Protein AF-V4A3X7-F1 (afdb_monomer_lite)

Foldseek 3Di:
DDPLVVVLVVLVVVCVVVVHDSCVVPPLNVLSVVLVVLVPDPDPDPVVSVVVNVVSVVPCPDDDPVRVVVPPPVVVVVVPD

Radius of gyration: 14.02 Å; chains: 1; bounding box: 29×27×39 Å

Organism: Lottia gigantea (NCBI:txid225164)

Sequence (81 aa):
MSCFRLLCEEADIRCGADEMAVTQLLPNYNVYSELAATSTVLPTGRAALQKRIMALLRKIEVSTSGNSQVSNKSLFMNLYQ

Structure (mmCIF, N/CA/C/O backbone):
data_AF-V4A3X7-F1
#
_entry.id   AF-V4A3X7-F1
#
loop_
_atom_site.group_PDB
_atom_site.id
_atom_site.type_symbol
_atom_site.label_atom_id
_atom_site.label_alt_id
_atom_site.label_comp_id
_atom_site.label_asym_id
_atom_site.label_entity_id
_atom_site.label_seq_id
_atom_site.pdbx_PDB_ins_code
_atom_site.Cartn_x
_atom_site.Cartn_y
_atom_site.Cartn_z
_atom_site.occupancy
_atom_site.B_iso_or_equiv
_atom_site.auth_seq_id
_atom_site.auth_comp_id
_atom_site.auth_asym_id
_atom_site.auth_atom_id
_atom_site.pdbx_PDB_model_num
ATOM 1 N N . MET A 1 1 ? -11.819 3.728 -3.673 1.00 60.09 1 MET A N 1
ATOM 2 C CA . MET A 1 1 ? -10.418 3.639 -4.141 1.00 60.09 1 MET A CA 1
ATOM 3 C C . MET A 1 1 ? -9.632 4.782 -3.525 1.00 60.09 1 MET A C 1
ATOM 5 O O . MET A 1 1 ? -10.103 5.908 -3.602 1.00 60.09 1 MET A O 1
ATOM 9 N N . SER A 1 2 ? -8.519 4.502 -2.841 1.00 80.94 2 SER A N 1
ATOM 10 C CA . SER A 1 2 ? -7.669 5.526 -2.209 1.00 80.94 2 SER A CA 1
ATOM 11 C C . SER A 1 2 ? -6.533 5.947 -3.148 1.00 80.94 2 SER A C 1
ATOM 13 O O . SER A 1 2 ? -6.083 5.146 -3.964 1.00 80.94 2 SER A O 1
ATOM 15 N N . CYS A 1 3 ? -6.036 7.182 -3.028 1.00 83.25 3 CYS A N 1
ATOM 16 C CA . CYS A 1 3 ? -4.910 7.677 -3.835 1.00 83.25 3 CYS A CA 1
ATOM 17 C C . CYS A 1 3 ? -3.634 6.831 -3.669 1.00 83.25 3 CYS A C 1
ATOM 19 O O . CYS A 1 3 ? -2.898 6.632 -4.628 1.00 83.25 3 CYS A O 1
ATOM 21 N N . PHE A 1 4 ? -3.414 6.263 -2.479 1.00 86.69 4 PHE A N 1
ATOM 22 C CA . PHE A 1 4 ? -2.309 5.338 -2.224 1.00 86.69 4 PHE A CA 1
ATOM 23 C C . PHE A 1 4 ? -2.431 4.026 -3.009 1.00 86.69 4 PHE A C 1
ATOM 25 O O . PHE A 1 4 ? -1.413 3.468 -3.399 1.00 86.69 4 PHE A O 1
ATOM 32 N N . ARG A 1 5 ? -3.656 3.543 -3.274 1.00 88.50 5 ARG A N 1
ATOM 33 C CA . ARG A 1 5 ? -3.865 2.358 -4.120 1.00 88.50 5 ARG A CA 1
ATOM 34 C C . ARG A 1 5 ? -3.444 2.647 -5.560 1.00 88.50 5 ARG A C 1
ATOM 36 O O . ARG A 1 5 ? -2.664 1.880 -6.103 1.00 88.50 5 ARG A O 1
ATOM 43 N N . LEU A 1 6 ? -3.904 3.770 -6.116 1.00 88.62 6 LEU A N 1
ATOM 44 C CA . LEU A 1 6 ? -3.563 4.188 -7.481 1.00 88.62 6 LEU A CA 1
ATOM 45 C C . LEU A 1 6 ? -2.046 4.353 -7.655 1.00 88.62 6 LEU A C 1
ATOM 47 O O . LEU A 1 6 ? -1.486 3.940 -8.660 1.00 88.62 6 LEU A O 1
ATOM 51 N N . LEU A 1 7 ? -1.366 4.905 -6.646 1.00 87.88 7 LEU A N 1
ATOM 52 C CA . LEU A 1 7 ? 0.092 5.028 -6.651 1.00 87.88 7 LEU A CA 1
ATOM 53 C C . LEU A 1 7 ? 0.801 3.662 -6.672 1.00 87.88 7 LEU A C 1
ATOM 55 O O . LEU A 1 7 ? 1.779 3.505 -7.397 1.00 87.88 7 LEU A O 1
ATOM 59 N N . CYS A 1 8 ? 0.330 2.691 -5.883 1.00 89.62 8 CYS A N 1
ATOM 60 C CA . CYS A 1 8 ? 0.877 1.333 -5.901 1.00 89.62 8 CYS A CA 1
ATOM 61 C C . CYS A 1 8 ? 0.634 0.643 -7.250 1.00 89.62 8 CYS A C 1
ATOM 63 O O . CYS A 1 8 ? 1.570 0.070 -7.790 1.00 89.62 8 CYS A O 1
ATOM 65 N N . GLU A 1 9 ? -0.571 0.759 -7.815 1.00 91.44 9 GLU A N 1
ATOM 66 C CA . GLU A 1 9 ? -0.917 0.185 -9.125 1.00 91.44 9 GLU A CA 1
ATOM 67 C C . GLU A 1 9 ? -0.016 0.738 -10.240 1.00 91.44 9 GLU A C 1
ATOM 69 O O . GLU A 1 9 ? 0.557 -0.024 -11.014 1.00 91.44 9 GLU A O 1
ATOM 74 N N . GLU A 1 10 ? 0.190 2.056 -10.276 1.00 89.69 10 GLU A N 1
ATOM 75 C CA . GLU A 1 10 ? 1.104 2.696 -11.230 1.00 89.69 10 GLU A CA 1
ATOM 76 C C . GLU A 1 10 ? 2.558 2.243 -11.053 1.00 89.69 10 GLU A C 1
ATOM 78 O O . GLU A 1 10 ? 3.277 2.052 -12.036 1.00 89.69 10 GLU A O 1
ATOM 83 N N . ALA A 1 11 ? 3.006 2.079 -9.805 1.00 88.12 11 ALA A N 1
ATOM 84 C CA . ALA A 1 11 ? 4.352 1.601 -9.520 1.00 88.12 11 ALA A CA 1
ATOM 85 C C . ALA A 1 11 ? 4.537 0.148 -9.977 1.00 88.12 11 ALA A C 1
ATOM 87 O O . ALA A 1 11 ? 5.562 -0.153 -10.583 1.00 88.12 11 ALA A O 1
ATOM 88 N N . ASP A 1 12 ? 3.545 -0.717 -9.751 1.00 89.75 12 ASP A N 1
ATOM 89 C CA . ASP A 1 12 ? 3.569 -2.123 -10.162 1.00 89.75 12 ASP A CA 1
ATOM 90 C C . ASP A 1 12 ? 3.591 -2.263 -11.696 1.00 89.75 12 ASP A C 1
ATOM 92 O O . ASP A 1 12 ? 4.377 -3.047 -12.229 1.00 89.75 12 ASP A O 1
ATOM 96 N N . ILE A 1 13 ? 2.808 -1.452 -12.422 1.00 90.44 13 ILE A N 1
ATOM 97 C CA . ILE A 1 13 ? 2.796 -1.432 -13.898 1.00 90.44 13 ILE A CA 1
ATOM 98 C C . ILE A 1 13 ? 4.171 -1.050 -14.460 1.00 90.44 13 ILE A C 1
ATOM 100 O O . ILE A 1 13 ? 4.694 -1.726 -15.346 1.00 90.44 13 ILE A O 1
ATOM 104 N N . ARG A 1 14 ? 4.769 0.030 -13.948 1.00 85.25 14 ARG A N 1
ATOM 105 C CA . ARG A 1 14 ? 6.064 0.541 -14.431 1.00 85.25 14 ARG A CA 1
ATOM 106 C C . ARG A 1 14 ? 7.216 -0.395 -14.069 1.00 85.25 14 ARG A C 1
ATOM 108 O O . ARG A 1 14 ? 8.066 -0.683 -14.898 1.00 85.25 14 ARG A O 1
ATOM 115 N N . CYS A 1 15 ? 7.203 -0.921 -12.848 1.00 87.56 15 CYS A N 1
ATOM 116 C CA . CYS A 1 15 ? 8.160 -1.909 -12.358 1.00 87.56 15 CYS A CA 1
ATOM 117 C C . CYS A 1 15 ? 8.149 -3.197 -13.198 1.00 87.56 15 CYS A C 1
ATOM 119 O O . CYS A 1 15 ? 9.216 -3.703 -13.539 1.00 87.56 15 CYS A O 1
ATOM 121 N N . GLY A 1 16 ? 6.963 -3.696 -13.566 1.00 80.19 16 GLY A N 1
ATOM 122 C CA . GLY A 1 16 ? 6.823 -4.865 -14.436 1.00 80.19 16 GLY A CA 1
ATOM 123 C C . GLY A 1 16 ? 7.291 -4.627 -15.875 1.00 80.19 16 GLY A C 1
ATOM 124 O O . GLY A 1 16 ? 7.735 -5.570 -16.521 1.00 80.19 16 GLY A O 1
ATOM 125 N N . ALA A 1 17 ? 7.222 -3.386 -16.368 1.00 79.62 17 ALA A N 1
ATOM 126 C CA . ALA A 1 17 ? 7.723 -3.017 -17.692 1.00 79.62 17 ALA A CA 1
ATOM 127 C C . ALA A 1 17 ? 9.258 -2.908 -17.744 1.00 79.62 17 ALA A C 1
ATOM 129 O O . ALA A 1 17 ? 9.858 -3.297 -18.743 1.00 79.62 17 ALA A O 1
ATOM 130 N N . ASP A 1 18 ? 9.881 -2.419 -16.668 1.00 80.25 18 ASP A N 1
AT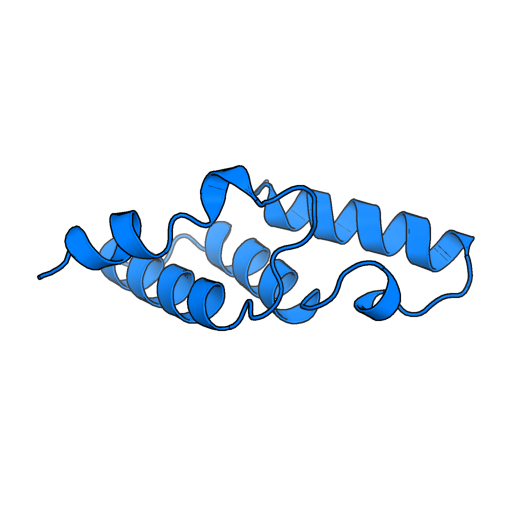OM 131 C CA . ASP A 1 18 ? 11.322 -2.140 -16.604 1.00 80.25 18 ASP A CA 1
ATOM 132 C C . ASP A 1 18 ? 12.152 -3.273 -15.945 1.00 80.25 18 ASP A C 1
ATOM 134 O O . ASP A 1 18 ? 13.340 -3.081 -15.689 1.00 80.25 18 ASP A O 1
ATOM 138 N N . GLU A 1 19 ? 11.544 -4.426 -15.611 1.00 83.12 19 GLU A N 1
ATOM 139 C CA . GLU A 1 19 ? 12.150 -5.550 -14.846 1.00 83.12 19 GLU A CA 1
ATOM 140 C C . GLU A 1 19 ? 12.874 -5.121 -13.548 1.00 83.12 19 GLU A C 1
ATOM 142 O O . GLU A 1 19 ? 13.771 -5.794 -13.035 1.00 83.12 19 GLU A O 1
ATOM 147 N N . MET A 1 20 ? 12.487 -3.975 -12.992 1.00 83.12 20 MET A N 1
ATOM 148 C CA . MET A 1 20 ? 13.122 -3.370 -11.824 1.00 83.12 20 MET A CA 1
ATOM 149 C C . MET A 1 20 ? 12.370 -3.768 -10.550 1.00 83.12 20 MET A C 1
ATOM 151 O O . MET A 1 20 ? 11.243 -4.233 -10.631 1.00 83.12 20 MET A O 1
ATOM 155 N N . ALA A 1 21 ? 12.931 -3.600 -9.349 1.00 86.12 21 ALA A N 1
ATOM 156 C CA . ALA A 1 21 ? 12.153 -3.816 -8.126 1.00 86.12 21 ALA A CA 1
ATOM 157 C C . ALA A 1 21 ? 11.243 -2.610 -7.831 1.00 86.12 21 ALA A C 1
ATOM 159 O O . ALA A 1 21 ? 11.681 -1.459 -7.893 1.00 86.12 21 ALA A O 1
ATOM 160 N N . VAL A 1 22 ? 9.994 -2.848 -7.409 1.00 86.56 22 VAL A N 1
ATOM 161 C CA . VAL A 1 22 ? 9.013 -1.774 -7.143 1.00 86.56 22 VAL A CA 1
ATOM 162 C C . VAL A 1 22 ? 9.491 -0.782 -6.081 1.00 86.56 22 VAL A C 1
ATOM 164 O O . VAL A 1 22 ? 9.174 0.401 -6.137 1.00 86.56 22 VAL A O 1
ATOM 167 N N . THR A 1 23 ? 10.318 -1.231 -5.135 1.00 85.12 23 THR A N 1
ATOM 168 C CA . THR A 1 23 ? 10.913 -0.391 -4.087 1.00 85.12 23 THR A CA 1
ATOM 169 C C . THR A 1 23 ? 12.013 0.538 -4.597 1.00 85.12 23 THR A C 1
ATOM 171 O O . THR A 1 23 ? 12.300 1.533 -3.933 1.00 85.12 23 THR A O 1
ATOM 174 N N . GLN A 1 24 ? 12.611 0.252 -5.760 1.00 83.94 24 GLN A N 1
ATOM 175 C CA . GLN A 1 24 ? 13.555 1.155 -6.426 1.00 83.94 24 GLN A CA 1
ATOM 176 C C . GLN A 1 24 ? 12.821 2.323 -7.093 1.00 83.94 24 GLN A C 1
ATOM 178 O O . GLN A 1 24 ? 13.322 3.443 -7.082 1.00 83.94 24 GLN A O 1
ATOM 183 N N . LEU A 1 25 ? 11.621 2.075 -7.625 1.00 83.94 25 LEU A N 1
ATOM 184 C CA . LEU A 1 25 ? 10.764 3.104 -8.217 1.00 83.94 25 LEU A CA 1
ATOM 185 C C . LEU A 1 25 ? 9.977 3.885 -7.154 1.00 83.94 25 LEU A C 1
ATOM 187 O O . LEU A 1 25 ? 9.869 5.109 -7.219 1.00 83.94 25 LEU A O 1
ATOM 191 N N . LEU A 1 26 ? 9.426 3.172 -6.171 1.00 85.31 26 LEU A N 1
ATOM 192 C CA . LEU A 1 26 ? 8.633 3.721 -5.081 1.00 85.31 26 LEU A CA 1
ATOM 193 C C . LEU A 1 26 ? 9.205 3.277 -3.725 1.00 85.31 26 LEU A C 1
ATOM 195 O O . LEU A 1 26 ? 8.750 2.288 -3.131 1.00 85.31 26 LEU A O 1
ATOM 199 N N . PRO A 1 27 ? 10.177 4.034 -3.184 1.00 82.62 27 PRO A N 1
ATOM 200 C CA . PRO A 1 27 ? 10.640 3.839 -1.818 1.00 82.62 27 PRO A CA 1
ATOM 201 C C . PRO A 1 27 ? 9.448 3.919 -0.858 1.00 82.62 27 PRO A C 1
ATOM 203 O O . PRO A 1 27 ? 8.625 4.825 -0.965 1.00 82.62 27 PRO A O 1
ATOM 206 N N . ASN A 1 28 ? 9.347 2.986 0.091 1.00 87.25 28 ASN A N 1
ATOM 207 C CA . ASN A 1 28 ? 8.205 2.827 1.010 1.00 87.25 28 ASN A CA 1
ATOM 208 C C . ASN A 1 28 ? 6.912 2.237 0.405 1.00 87.25 28 ASN A C 1
ATOM 210 O O . ASN A 1 28 ? 5.863 2.348 1.042 1.00 87.25 28 ASN A O 1
ATOM 214 N N . TYR A 1 29 ? 6.964 1.546 -0.747 1.00 88.75 29 TYR A N 1
ATOM 215 C CA . TYR A 1 29 ? 5.815 0.827 -1.341 1.00 88.75 29 TYR A CA 1
ATOM 216 C C . TYR A 1 29 ? 4.962 0.071 -0.306 1.00 88.75 29 TYR A C 1
ATOM 218 O O . TYR A 1 29 ? 3.743 0.229 -0.265 1.00 88.75 29 TYR A O 1
A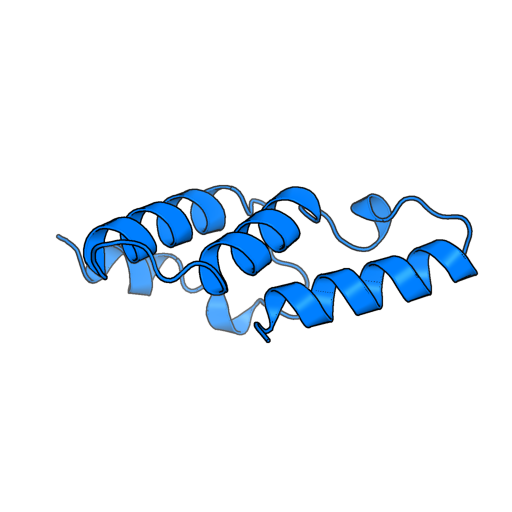TOM 226 N N . ASN A 1 30 ? 5.601 -0.675 0.603 1.00 90.25 30 ASN A N 1
ATOM 227 C CA . ASN A 1 30 ? 4.908 -1.447 1.641 1.00 90.25 30 ASN A CA 1
ATOM 228 C C . ASN A 1 30 ? 4.042 -0.572 2.566 1.00 90.25 30 ASN A C 1
ATOM 230 O O . ASN A 1 30 ? 2.940 -0.967 2.940 1.00 90.25 30 ASN A O 1
ATOM 234 N N . VAL A 1 31 ? 4.506 0.636 2.904 1.00 89.88 31 VAL A N 1
ATOM 235 C CA . VAL A 1 31 ? 3.759 1.586 3.743 1.00 89.88 31 VAL A CA 1
ATOM 236 C C . VAL A 1 31 ? 2.571 2.162 2.973 1.00 89.88 31 VAL A C 1
ATOM 238 O O . VAL A 1 31 ? 1.482 2.282 3.534 1.00 89.88 31 VAL A O 1
ATOM 241 N N . TYR A 1 32 ? 2.746 2.476 1.686 1.00 89.19 32 TYR A N 1
ATOM 242 C CA . TYR A 1 32 ? 1.661 2.960 0.826 1.00 89.19 32 TYR A CA 1
ATOM 243 C C . TYR A 1 32 ? 0.594 1.890 0.583 1.00 89.19 32 TYR A C 1
ATOM 245 O O . TYR A 1 32 ? -0.598 2.185 0.679 1.00 89.19 32 TYR A O 1
ATOM 253 N N . SER A 1 33 ? 1.000 0.640 0.368 1.00 90.12 33 SER A N 1
ATOM 254 C CA . SER A 1 33 ? 0.079 -0.489 0.227 1.00 90.12 33 SER A CA 1
ATOM 255 C C . SER A 1 33 ? -0.731 -0.714 1.513 1.00 90.12 33 SER A C 1
ATOM 257 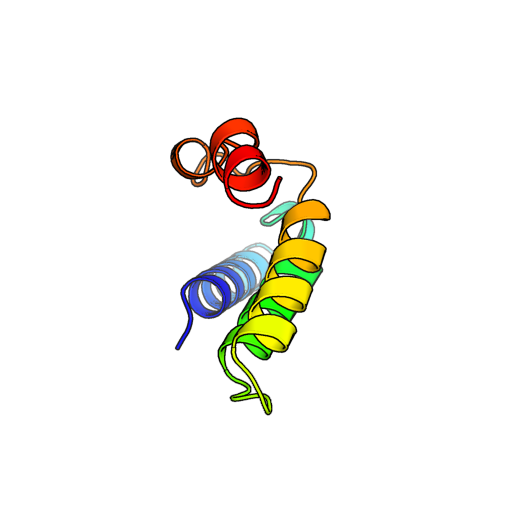O O . SER A 1 33 ? -1.957 -0.882 1.463 1.00 90.12 33 SER A O 1
ATOM 259 N N . GLU A 1 34 ? -0.088 -0.601 2.683 1.00 90.69 34 GLU A N 1
ATOM 260 C CA . GLU A 1 34 ? -0.767 -0.694 3.980 1.00 90.69 34 GLU A CA 1
ATOM 261 C C . GLU A 1 34 ? -1.708 0.496 4.241 1.00 90.69 34 GLU A C 1
ATOM 263 O O . GLU A 1 34 ? -2.823 0.307 4.738 1.00 90.69 34 GLU A O 1
ATOM 268 N N . LEU A 1 35 ? -1.315 1.719 3.866 1.00 88.62 35 LEU A N 1
ATOM 269 C CA . LEU A 1 35 ? -2.179 2.906 3.909 1.00 88.62 35 LEU A CA 1
ATOM 270 C C . LEU A 1 35 ? -3.406 2.726 3.016 1.00 88.62 35 LEU A C 1
ATOM 272 O O . LEU A 1 35 ? -4.530 3.016 3.432 1.00 88.62 35 LEU A O 1
ATOM 276 N N . ALA A 1 36 ? -3.206 2.202 1.810 1.00 89.12 36 ALA A N 1
ATOM 277 C CA . ALA A 1 36 ? -4.272 1.952 0.861 1.00 89.12 36 ALA A CA 1
ATOM 278 C C . ALA A 1 36 ? -5.274 0.915 1.386 1.00 89.12 36 ALA A C 1
ATOM 280 O O . ALA A 1 36 ? -6.478 1.148 1.296 1.00 89.12 36 ALA A O 1
ATOM 281 N N . ALA A 1 37 ? -4.793 -0.179 1.990 1.00 88.25 37 ALA A N 1
ATOM 282 C CA . ALA A 1 37 ? -5.635 -1.178 2.650 1.00 88.25 37 ALA A CA 1
ATOM 283 C C . ALA A 1 37 ? -6.361 -0.606 3.880 1.00 88.25 37 ALA A C 1
ATOM 285 O O . ALA A 1 37 ? -7.567 -0.790 4.042 1.00 88.25 37 ALA A O 1
ATOM 286 N N . THR A 1 38 ? -5.653 0.153 4.718 1.00 85.94 38 THR A N 1
ATOM 287 C CA . THR A 1 38 ? -6.218 0.786 5.919 1.00 85.94 38 THR A CA 1
ATOM 288 C C . THR A 1 38 ? -7.323 1.781 5.564 1.00 85.94 38 THR A C 1
ATOM 290 O O . THR A 1 38 ? -8.326 1.849 6.264 1.00 85.94 38 THR A O 1
ATOM 293 N N . SER A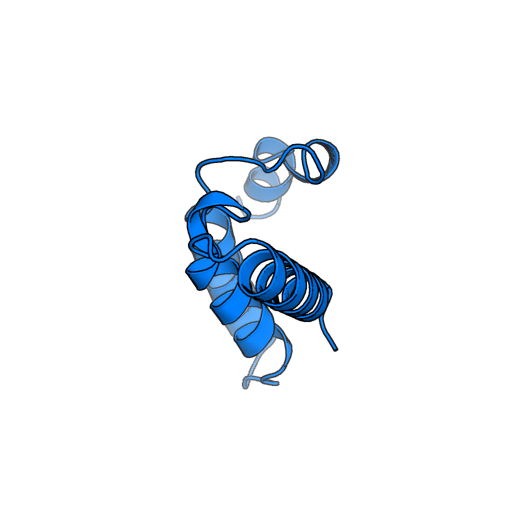 1 39 ? -7.180 2.509 4.453 1.00 79.06 39 SER A N 1
ATOM 294 C CA . SER A 1 39 ? -8.178 3.471 3.972 1.00 79.06 39 SER A CA 1
ATOM 295 C C . SER A 1 39 ? -9.450 2.823 3.411 1.00 79.06 39 SER A C 1
ATOM 297 O O . SER A 1 39 ? -10.449 3.523 3.253 1.00 79.06 39 SER A O 1
ATOM 299 N N . THR A 1 40 ? -9.421 1.535 3.056 1.00 76.31 40 THR A N 1
ATOM 300 C CA . THR A 1 40 ? -10.591 0.806 2.531 1.00 76.31 40 THR A CA 1
ATOM 301 C C . THR A 1 40 ? -11.353 0.036 3.602 1.00 76.31 40 THR A C 1
ATOM 303 O O . THR A 1 40 ? -12.530 -0.261 3.418 1.00 76.31 40 THR A O 1
ATOM 306 N N . VAL A 1 41 ? -10.706 -0.277 4.727 1.00 70.94 41 VAL A N 1
ATOM 307 C CA . VAL A 1 41 ? -11.387 -0.862 5.882 1.00 70.94 41 VAL A CA 1
ATOM 308 C C . VAL A 1 41 ? -12.143 0.261 6.580 1.00 70.94 41 VAL A C 1
ATOM 310 O O . VAL A 1 41 ? -11.530 1.251 6.954 1.00 70.94 41 VAL A O 1
ATOM 313 N N . LEU A 1 42 ? -13.457 0.116 6.762 1.00 65.31 42 LEU A N 1
ATOM 314 C CA . LEU A 1 42 ? -14.253 0.923 7.692 1.00 65.31 42 LEU A CA 1
ATOM 315 C C . LEU A 1 42 ? -14.048 0.333 9.094 1.00 65.31 42 LEU A C 1
ATOM 317 O O . LEU A 1 42 ? -14.754 -0.616 9.440 1.00 65.31 42 LEU A O 1
ATOM 321 N N . PRO A 1 43 ? -13.085 0.789 9.918 1.00 63.47 43 PRO A N 1
ATOM 322 C CA . PRO A 1 43 ? -12.916 0.207 11.231 1.00 63.47 43 PRO A CA 1
ATOM 323 C C . PRO A 1 43 ? -13.978 0.824 12.140 1.00 63.47 43 PRO A C 1
ATOM 325 O O . PRO A 1 43 ? -14.477 1.929 11.906 1.00 63.47 43 PRO A O 1
ATOM 328 N N . THR A 1 44 ? -14.294 0.131 13.222 1.00 61.34 44 THR A N 1
ATOM 329 C CA . THR A 1 44 ? -15.109 0.643 14.321 1.00 61.34 44 THR A CA 1
ATOM 330 C C . THR A 1 44 ? -14.428 1.866 14.963 1.00 61.34 44 THR A C 1
ATOM 332 O O . THR A 1 44 ? -13.672 1.737 15.921 1.00 61.34 44 THR A O 1
ATOM 335 N N . GLY A 1 45 ? -14.651 3.063 14.406 1.00 70.12 45 GLY A N 1
ATOM 336 C CA . GLY A 1 45 ? -14.271 4.359 14.981 1.00 70.12 45 GLY A CA 1
ATOM 337 C C . GLY A 1 45 ? -13.239 5.172 14.181 1.00 70.12 45 GLY A C 1
ATOM 338 O O . GLY A 1 45 ? -12.136 4.713 13.881 1.00 70.12 45 GLY A O 1
ATOM 339 N N . ARG A 1 46 ? -13.568 6.448 13.919 1.00 77.62 46 ARG A N 1
ATOM 340 C CA . ARG A 1 46 ? -12.711 7.411 13.190 1.00 77.62 46 ARG A CA 1
ATOM 341 C C . ARG A 1 46 ? -11.350 7.635 13.866 1.00 77.62 46 ARG A C 1
ATOM 343 O O . ARG A 1 46 ? -10.340 7.724 13.178 1.00 77.62 46 ARG A O 1
ATOM 350 N N . ALA A 1 47 ? -11.310 7.665 15.200 1.00 81.44 47 ALA A N 1
ATOM 351 C CA . ALA A 1 47 ? -10.082 7.905 15.963 1.00 81.44 47 ALA A CA 1
ATOM 352 C C . ALA A 1 47 ? -9.063 6.757 15.837 1.00 81.44 47 ALA A C 1
ATOM 354 O O . ALA A 1 47 ? -7.864 6.999 15.698 1.00 81.44 47 ALA A O 1
ATOM 355 N N . ALA A 1 48 ? -9.528 5.502 15.838 1.00 80.62 48 ALA A N 1
ATOM 356 C CA . ALA A 1 48 ? -8.662 4.335 15.663 1.00 80.62 48 ALA A CA 1
ATOM 357 C C . ALA A 1 48 ? -8.063 4.295 14.248 1.00 80.62 48 ALA A C 1
ATOM 359 O O . ALA A 1 48 ? -6.859 4.074 14.089 1.00 80.62 48 ALA A O 1
ATOM 360 N N . LEU A 1 49 ? -8.886 4.591 13.234 1.00 82.88 49 LEU A N 1
ATOM 361 C CA . LEU A 1 49 ? -8.442 4.727 11.848 1.00 82.88 49 LEU A CA 1
ATOM 362 C C . LEU A 1 49 ? -7.378 5.824 11.711 1.00 82.88 49 LEU A C 1
ATOM 364 O O . LEU A 1 49 ? -6.301 5.580 11.170 1.00 82.88 49 LEU A O 1
ATOM 368 N N . GLN A 1 50 ? -7.651 7.008 12.260 1.00 83.38 50 GLN A N 1
ATOM 369 C CA . GLN A 1 50 ? -6.734 8.144 12.221 1.00 83.38 50 GLN A CA 1
ATOM 370 C C . GLN A 1 50 ? -5.403 7.825 12.907 1.00 83.38 50 GLN A C 1
ATOM 372 O O . GLN A 1 50 ? -4.347 8.083 12.335 1.00 83.38 50 GLN A O 1
ATOM 377 N N . LYS A 1 51 ? -5.424 7.197 14.089 1.00 85.50 51 LYS A N 1
ATOM 378 C CA . LYS A 1 51 ? -4.201 6.793 14.800 1.00 85.50 51 LYS A CA 1
ATOM 379 C C . LYS A 1 51 ? -3.353 5.828 13.970 1.00 85.50 51 LYS A C 1
ATOM 381 O O . LYS A 1 51 ? -2.131 5.978 13.921 1.00 85.50 51 LYS A O 1
ATOM 386 N N . ARG A 1 52 ? -3.988 4.864 13.293 1.00 85.44 52 ARG A N 1
ATOM 387 C CA . ARG A 1 52 ? -3.298 3.906 12.420 1.00 85.44 52 ARG A CA 1
ATOM 388 C C . ARG A 1 52 ? -2.706 4.586 11.186 1.00 85.44 52 ARG A C 1
ATOM 390 O O . ARG A 1 52 ? -1.526 4.392 10.911 1.00 85.44 52 ARG A O 1
ATOM 397 N N . ILE A 1 53 ? -3.479 5.428 10.499 1.00 86.75 53 ILE A N 1
ATOM 398 C CA . ILE A 1 53 ? -3.004 6.207 9.345 1.00 86.75 53 ILE A CA 1
ATOM 399 C C . ILE A 1 53 ? -1.806 7.077 9.744 1.00 86.75 53 ILE A C 1
ATOM 401 O O . ILE A 1 53 ? -0.772 7.040 9.085 1.00 86.75 53 ILE A O 1
ATOM 405 N N . MET A 1 54 ? -1.892 7.789 10.868 1.00 86.25 54 MET A N 1
ATOM 406 C CA . MET A 1 54 ? -0.803 8.637 11.365 1.00 86.25 54 MET A CA 1
ATOM 407 C C . MET A 1 54 ? 0.448 7.833 11.740 1.00 86.25 54 MET A C 1
ATOM 409 O O . MET A 1 54 ? 1.570 8.285 11.512 1.00 86.25 54 MET A O 1
ATOM 413 N N . ALA A 1 55 ? 0.291 6.631 12.301 1.00 85.38 55 ALA A N 1
ATOM 414 C CA . ALA A 1 55 ? 1.420 5.745 12.570 1.00 85.38 55 ALA A CA 1
ATOM 415 C C . ALA A 1 55 ? 2.123 5.297 11.278 1.00 85.38 55 ALA A C 1
ATOM 417 O O . ALA A 1 55 ? 3.349 5.250 11.255 1.00 85.38 55 ALA A O 1
ATOM 418 N N . LEU A 1 56 ? 1.369 5.024 10.209 1.00 86.44 56 LEU A N 1
ATOM 419 C CA . LEU A 1 56 ? 1.922 4.656 8.904 1.00 86.44 56 LEU A CA 1
ATOM 420 C C . LEU A 1 56 ? 2.602 5.837 8.210 1.00 86.44 56 LEU A C 1
ATOM 422 O O . LEU A 1 56 ? 3.724 5.690 7.739 1.00 86.44 56 LEU A O 1
ATOM 426 N N . LEU A 1 57 ? 1.993 7.025 8.229 1.00 85.31 57 LEU A N 1
ATOM 427 C CA . LEU A 1 57 ? 2.594 8.237 7.661 1.00 85.31 57 LEU A CA 1
ATOM 428 C C . LEU A 1 57 ? 3.941 8.587 8.311 1.00 85.31 57 LEU A C 1
ATOM 430 O O . LEU A 1 57 ? 4.840 9.079 7.635 1.00 85.31 57 LEU A O 1
ATOM 434 N N . ARG A 1 58 ? 4.124 8.291 9.606 1.00 84.12 58 ARG A N 1
ATOM 435 C CA . ARG A 1 58 ? 5.413 8.491 10.291 1.00 84.12 58 ARG A CA 1
ATOM 436 C C . ARG A 1 58 ? 6.537 7.583 9.786 1.00 84.12 58 ARG A C 1
ATOM 438 O O . ARG A 1 58 ? 7.689 7.959 9.964 1.00 84.12 58 ARG A O 1
ATOM 445 N N . LYS A 1 59 ? 6.217 6.437 9.171 1.00 83.25 59 LYS A N 1
ATOM 446 C CA . LYS A 1 59 ? 7.205 5.503 8.601 1.00 83.25 59 LYS A CA 1
ATOM 447 C C . LYS A 1 59 ? 7.756 5.962 7.248 1.00 83.25 59 LYS A C 1
ATOM 449 O O . LYS A 1 59 ? 8.698 5.363 6.749 1.00 83.25 59 LYS A O 1
ATOM 454 N N . ILE A 1 60 ? 7.162 6.982 6.630 1.00 83.31 60 ILE A N 1
ATOM 455 C CA . ILE A 1 60 ? 7.628 7.514 5.350 1.00 83.31 60 ILE A CA 1
ATOM 456 C C . ILE A 1 60 ? 8.792 8.469 5.647 1.00 83.31 60 ILE A C 1
ATOM 458 O O . ILE A 1 60 ? 8.585 9.620 6.034 1.00 83.31 60 ILE A O 1
ATOM 462 N N . GLU A 1 61 ? 10.019 7.958 5.536 1.00 63.47 61 GLU A N 1
ATOM 463 C CA . GLU A 1 61 ? 11.253 8.714 5.806 1.00 63.47 61 GLU A CA 1
ATOM 464 C C . GLU A 1 61 ? 11.674 9.603 4.630 1.00 63.47 61 GLU A C 1
ATOM 466 O O . GLU A 1 61 ? 12.218 10.686 4.837 1.00 63.47 61 GLU A O 1
ATOM 471 N N . VAL A 1 62 ? 11.370 9.177 3.401 1.00 61.56 62 VAL A N 1
ATOM 472 C CA . VAL A 1 62 ? 11.710 9.891 2.166 1.00 61.56 62 VAL A CA 1
ATOM 473 C C . VAL A 1 62 ? 10.426 10.386 1.519 1.00 61.56 62 VAL A C 1
ATOM 475 O O . VAL A 1 62 ? 9.600 9.594 1.062 1.00 61.56 62 VAL A O 1
ATOM 478 N N . SER A 1 63 ? 10.248 11.704 1.474 1.00 57.53 63 SER A N 1
ATOM 479 C CA . SER A 1 63 ? 9.224 12.334 0.646 1.00 57.53 63 SER A CA 1
ATOM 480 C C . SER A 1 63 ? 9.565 12.048 -0.816 1.00 57.53 63 SER A C 1
ATOM 482 O O . SER A 1 63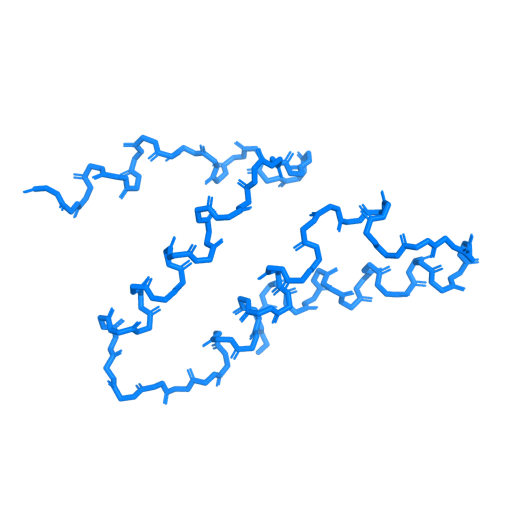 ? 10.583 12.513 -1.324 1.00 57.53 63 SER A O 1
ATOM 484 N N . THR A 1 64 ? 8.730 11.284 -1.514 1.00 54.75 64 THR A N 1
ATOM 485 C CA . THR A 1 64 ? 8.803 11.196 -2.976 1.00 54.75 64 THR A CA 1
ATOM 486 C C . THR A 1 64 ? 8.609 12.599 -3.555 1.00 54.75 64 T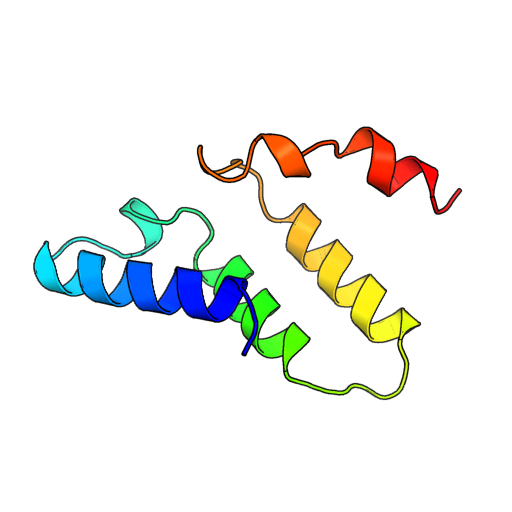HR A C 1
ATOM 488 O O . THR A 1 64 ? 7.827 13.386 -3.019 1.00 54.75 64 THR A O 1
ATOM 491 N N . SER A 1 65 ? 9.302 12.932 -4.646 1.00 53.09 65 SER A N 1
ATOM 492 C CA . SER A 1 65 ? 9.310 14.276 -5.253 1.00 53.09 65 SER A CA 1
ATOM 493 C C . SER A 1 65 ? 7.912 14.834 -5.575 1.00 53.09 65 SER A C 1
ATOM 495 O O . SER A 1 65 ? 7.722 16.048 -5.580 1.00 53.09 65 SER A O 1
ATOM 497 N N . GLY A 1 66 ? 6.911 13.966 -5.761 1.00 50.41 66 GLY A N 1
ATOM 498 C CA . GLY A 1 66 ? 5.502 14.341 -5.937 1.00 50.41 66 GLY A CA 1
ATOM 499 C C . GLY A 1 66 ? 4.727 14.695 -4.655 1.00 50.41 66 GLY A C 1
ATOM 500 O O . GLY A 1 66 ? 3.584 15.128 -4.754 1.00 50.41 66 GLY A O 1
ATOM 501 N N . ASN A 1 67 ? 5.305 14.528 -3.459 1.00 50.22 67 ASN A N 1
ATOM 502 C CA . ASN A 1 67 ? 4.616 14.691 -2.167 1.00 50.22 67 ASN A CA 1
ATOM 503 C C . ASN A 1 67 ? 5.143 15.868 -1.315 1.00 50.22 67 ASN A C 1
ATOM 505 O O . ASN A 1 67 ? 4.770 16.034 -0.148 1.00 50.22 67 ASN A O 1
ATOM 509 N N . SER A 1 68 ? 6.003 16.718 -1.883 1.00 46.06 68 SER A N 1
ATOM 510 C CA . SER A 1 68 ? 6.655 17.826 -1.167 1.00 46.06 68 SER A CA 1
ATOM 511 C C . SER A 1 68 ? 5.673 18.864 -0.600 1.00 46.06 68 SER A C 1
ATOM 513 O O . SER A 1 68 ? 5.983 19.505 0.398 1.00 46.06 68 SER A O 1
ATOM 515 N N . GLN A 1 69 ? 4.460 18.981 -1.156 1.00 46.03 69 GLN A N 1
ATOM 516 C CA . GLN A 1 69 ? 3.450 19.950 -0.700 1.00 46.03 69 GLN A CA 1
ATOM 517 C C . GLN A 1 69 ? 2.609 19.472 0.503 1.00 46.03 69 GLN A C 1
ATOM 519 O O . GLN A 1 69 ? 2.033 20.292 1.212 1.00 46.03 69 GLN A O 1
ATOM 524 N N . VAL A 1 70 ? 2.558 18.162 0.780 1.00 45.78 70 VAL A N 1
ATOM 525 C CA . VAL A 1 70 ? 1.798 17.568 1.911 1.00 45.78 70 VAL A CA 1
ATOM 526 C C . VAL A 1 70 ? 2.731 17.188 3.073 1.00 45.78 70 VAL A C 1
ATOM 528 O O . VAL A 1 70 ? 2.321 16.627 4.083 1.00 45.78 70 VAL A O 1
ATOM 531 N N . SER A 1 71 ? 4.017 17.520 2.973 1.00 46.91 71 SER A N 1
ATOM 532 C CA . SER A 1 71 ? 5.041 17.130 3.949 1.00 46.91 71 SER A CA 1
ATOM 533 C C . SER A 1 71 ? 5.278 18.171 5.049 1.00 46.91 71 SER A C 1
ATOM 535 O O . SER A 1 71 ? 6.290 18.095 5.745 1.00 46.91 71 SER A O 1
ATOM 537 N N . ASN A 1 72 ? 4.355 19.120 5.263 1.00 41.59 72 ASN A N 1
ATOM 538 C CA . ASN A 1 72 ? 4.377 20.007 6.433 1.00 41.59 72 ASN A CA 1
ATOM 539 C C . ASN A 1 72 ? 4.045 19.207 7.708 1.00 41.59 72 ASN A C 1
ATOM 541 O O . ASN A 1 72 ? 2.988 19.346 8.325 1.00 41.59 72 ASN A O 1
ATOM 545 N N . LYS A 1 73 ? 4.996 18.358 8.111 1.00 50.56 73 LYS A N 1
ATOM 546 C CA . LYS A 1 73 ? 5.017 17.540 9.331 1.00 50.56 73 LYS A CA 1
ATOM 547 C C . LYS A 1 73 ? 4.743 18.405 10.575 1.00 50.56 73 LYS A C 1
ATOM 549 O O . LYS A 1 73 ? 4.125 17.931 11.523 1.00 50.56 73 LYS A O 1
ATOM 554 N N . SER A 1 74 ? 5.111 19.691 10.519 1.00 44.19 74 SER A N 1
ATOM 555 C CA . SER A 1 74 ? 4.867 20.693 11.566 1.00 44.19 74 SER A CA 1
ATOM 556 C C . SER A 1 74 ? 3.410 21.151 11.706 1.00 44.19 74 SER A C 1
ATOM 558 O O . SER A 1 74 ? 3.017 21.533 12.806 1.00 44.19 74 SER A O 1
ATOM 560 N N . LEU A 1 75 ? 2.587 21.105 10.651 1.00 48.22 75 LEU A N 1
ATOM 561 C CA . LEU A 1 75 ? 1.173 21.501 10.750 1.00 48.22 75 LEU A CA 1
ATOM 562 C C . LEU A 1 75 ? 0.313 20.360 11.320 1.00 48.22 75 LEU A C 1
ATOM 564 O O . LEU A 1 75 ? -0.610 20.595 12.089 1.00 48.22 75 LEU A O 1
ATOM 568 N N . PHE A 1 76 ? 0.658 19.110 10.992 1.00 50.12 76 PHE A N 1
ATOM 569 C CA . PHE A 1 76 ? -0.074 17.921 11.447 1.00 50.12 76 PHE A CA 1
ATOM 570 C C . PHE A 1 76 ? 0.186 17.554 12.917 1.00 50.12 76 PHE A C 1
ATOM 572 O O . PHE A 1 76 ? -0.700 17.001 13.565 1.00 50.12 76 PHE A O 1
ATOM 579 N N . MET A 1 77 ? 1.376 17.852 13.452 1.00 49.97 77 MET A N 1
ATOM 580 C CA . MET A 1 77 ? 1.707 17.592 14.863 1.00 49.97 77 MET A CA 1
ATOM 581 C C . MET A 1 77 ? 1.106 18.629 15.826 1.00 49.97 77 MET A C 1
ATOM 583 O O . MET A 1 77 ? 0.812 18.285 16.963 1.00 49.97 77 MET A O 1
ATOM 587 N N . ASN A 1 78 ? 0.851 19.862 15.368 1.00 46.19 78 ASN A N 1
ATOM 588 C CA . ASN A 1 78 ? 0.259 20.931 16.190 1.00 46.19 78 ASN A CA 1
ATOM 589 C C . ASN A 1 78 ? -1.269 20.835 16.366 1.00 46.19 78 ASN A C 1
ATOM 591 O O . ASN A 1 78 ? -1.848 21.629 17.094 1.00 46.19 78 ASN A O 1
ATOM 595 N N . LEU A 1 79 ? -1.939 19.885 15.709 1.00 44.72 79 LEU A N 1
ATOM 596 C CA . LEU A 1 79 ? -3.394 19.701 15.810 1.00 44.72 79 LEU A CA 1
ATOM 597 C C . LEU A 1 79 ? -3.817 18.709 16.911 1.00 44.72 79 LEU A C 1
ATOM 599 O O . LEU A 1 79 ? -5.006 18.433 17.044 1.00 44.72 79 LEU A O 1
ATOM 603 N N . TYR A 1 80 ? -2.867 18.150 17.669 1.00 44.19 80 TYR A N 1
ATOM 604 C CA . TYR A 1 80 ? -3.116 17.121 18.692 1.00 44.19 80 TYR A CA 1
ATOM 605 C C . TYR A 1 80 ? -2.251 17.274 19.961 1.00 44.19 80 TYR A C 1
ATOM 607 O O . TYR A 1 80 ? -1.949 16.278 20.624 1.00 44.19 80 TYR A O 1
ATOM 615 N N . GLN A 1 81 ? -1.876 18.508 20.305 1.00 42.53 81 GLN A N 1
ATOM 616 C CA . GLN A 1 81 ? -1.423 18.876 21.650 1.00 42.53 81 GLN A CA 1
ATOM 617 C C . GLN A 1 81 ? -2.436 19.835 22.268 1.00 42.53 81 GLN A C 1
ATOM 619 O O . GLN A 1 81 ? -2.756 19.634 23.458 1.00 42.53 81 GLN A O 1
#

Secondary structure (DSSP, 8-state):
--HHHHHHHHHHHHHHHTT--HHHHSTTHHHHHHHHHHHHS--S-HHHHHHHHHHHHTT--S--GGGTTS--HHHHHTT--

pLDDT: mean 74.67, std 16.4, range [41.59, 91.44]